Protein AF-A0A397SNW6-F1 (afdb_monomer)

pLDDT: mean 81.14, std 17.88, range [25.7, 97.25]

InterPro domains:
  IPR011043 Galactose oxidase/kelch, beta-propeller [SSF50965] (20-143)
  IPR015915 Kelch-type beta-propeller [G3DSA:2.120.10.80] (17-146)

Nearest PDB structures (foldseek):
  9bc9-assembly1_A  TM=6.934E-01  e=1.138E-04  Homo sapiens
  6do5-assembly1_A  TM=7.039E-01  e=2.508E-04  Homo sapiens
  6do3-assembly1_A  TM=6.958E-01  e=2.508E-04  Homo sapiens
  9bc9-assembly2_B  TM=6.698E-01  e=2.370E-04  Homo sapiens
  9d8p-assembly1_A  TM=6.079E-01  e=1.365E-03  Homo sapiens

Mean predicted aligned error: 8.36 Å

Solvent-accessible surface area (backbone atoms only — not comparable to full-atom values): 8973 Å² total; per-residue (Å²):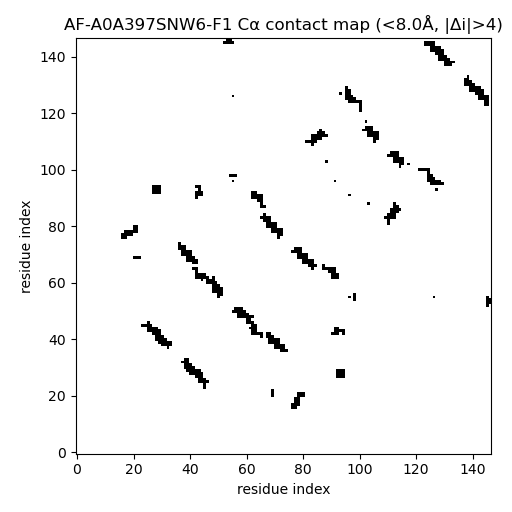 138,82,83,81,75,90,70,93,70,93,73,94,66,93,69,84,55,52,68,60,55,46,77,74,77,61,46,51,45,35,71,47,81,42,97,84,55,28,35,42,36,38,42,3,23,73,53,80,59,44,56,41,92,47,67,63,46,75,77,41,71,57,53,32,51,56,49,48,38,31,34,37,36,70,86,78,46,40,38,43,65,44,73,43,42,73,64,64,62,77,51,42,45,65,75,30,55,46,85,51,87,71,64,76,44,74,42,82,91,76,34,36,24,38,68,70,94,79,82,80,85,79,69,78,38,33,34,75,42,49,74,47,77,59,89,96,40,78,50,75,44,81,46,49,80,47,106

Radius of gyration: 16.58 Å; Cα contacts (8 Å, |Δi|>4): 278; chains: 1; bounding box: 43×31×42 Å

Sequence (147 aa):
MMEKCIYGGGSTFDGKGSLVNAPTPRSTYGATLLPNNNIIYIGGANVAFNYDSKTLNIIKGSTLTLVEVYLYDTINDNWNTKVTSGKTPSSRAYFSTILDTTLYVLDLTNYNWYVPKISGKIPSPRAFHKANVIGKYMVVSFGKYTI

Secondary structure (DSSP, 8-state):
--------SSS--------TTPPPS-BS-EEEE-TTSEEEEE--BSS--EE-TTT--EEES----SSEEEEEETTTTEEEEEE-EESPPPP-SSS---SSS---EEETTTTEEE-----S-PPPPEES-EEEEETTEEEEE--EE--

Organism: NCBI:txid658196

Foldseek 3Di:
DDPPPPDPDDDDDPPPQDCVQPDDDFPQWDWDQDPQRKIKTFKGFPDDWDADPQLRHTPGHDIDFRQKIWIQRPVVRYIDIDGAEEPGDGGDGNVQFPSDLFDWDQDPVRRYIDGDDDDDDRDATWHPWDWDDDPPDIDIDDGDHRD

Structure (mmCIF, N/CA/C/O backbone):
data_AF-A0A397SNW6-F1
#
_entry.id   AF-A0A397SNW6-F1
#
loop_
_atom_site.group_PDB
_atom_site.id
_atom_site.type_symbol
_atom_site.label_atom_id
_atom_site.label_alt_id
_atom_site.label_comp_id
_atom_site.label_asym_id
_atom_site.label_entity_id
_atom_site.label_seq_id
_atom_site.pdbx_PDB_ins_code
_atom_site.Cartn_x
_atom_site.Cartn_y
_atom_site.Cartn_z
_atom_site.occupancy
_atom_site.B_iso_or_equiv
_atom_site.auth_seq_id
_atom_site.auth_comp_id
_atom_site.auth_asym_id
_atom_site.auth_atom_id
_atom_site.pdbx_PDB_model_num
ATOM 1 N N . MET A 1 1 ? -23.558 -13.096 -2.348 1.00 33.88 1 MET A N 1
ATOM 2 C CA . MET A 1 1 ? -22.568 -12.006 -2.242 1.00 33.88 1 MET A CA 1
ATOM 3 C C . MET A 1 1 ? -21.708 -12.100 -3.496 1.00 33.88 1 MET A C 1
ATOM 5 O O . MET A 1 1 ? -20.933 -13.036 -3.595 1.00 33.88 1 MET A O 1
ATOM 9 N N . MET A 1 2 ? -21.986 -11.290 -4.523 1.00 25.70 2 MET A N 1
ATOM 10 C CA . MET A 1 2 ? -21.238 -11.333 -5.789 1.00 25.70 2 MET A CA 1
ATOM 11 C C . MET A 1 2 ? -20.051 -10.382 -5.697 1.00 25.70 2 MET A C 1
ATOM 13 O O . MET A 1 2 ? -20.237 -9.188 -5.468 1.00 25.70 2 MET A O 1
ATOM 17 N N . GLU A 1 3 ? -18.850 -10.912 -5.895 1.00 31.08 3 GLU A N 1
ATOM 18 C CA . GLU A 1 3 ? -17.671 -10.119 -6.220 1.00 31.08 3 GLU A CA 1
ATOM 19 C C . GLU A 1 3 ? -17.897 -9.481 -7.597 1.00 31.08 3 GLU A C 1
ATOM 21 O O . GLU A 1 3 ? -17.902 -10.162 -8.621 1.00 31.08 3 GLU A O 1
ATOM 26 N N . LYS A 1 4 ? -18.107 -8.163 -7.647 1.00 34.44 4 LYS A N 1
ATOM 27 C CA . LYS A 1 4 ? -17.911 -7.410 -8.888 1.00 34.44 4 LYS A CA 1
ATOM 28 C C . LYS A 1 4 ? -16.410 -7.180 -9.032 1.00 34.44 4 LYS A C 1
ATOM 30 O O . LYS A 1 4 ? -15.872 -6.197 -8.532 1.00 34.44 4 LYS A O 1
ATOM 35 N N . CYS A 1 5 ? -15.715 -8.123 -9.662 1.00 31.61 5 CYS A N 1
ATOM 36 C CA . CYS A 1 5 ? -14.338 -7.901 -10.075 1.00 31.61 5 CYS A CA 1
ATOM 37 C C . CYS A 1 5 ? -14.324 -6.781 -11.124 1.00 31.61 5 CYS A C 1
ATOM 39 O O . CYS A 1 5 ? -14.872 -6.939 -12.213 1.00 31.61 5 CYS A O 1
ATOM 41 N N . ILE A 1 6 ? -13.686 -5.654 -10.811 1.00 40.88 6 ILE A N 1
ATOM 42 C CA . ILE A 1 6 ? -13.379 -4.607 -11.788 1.00 40.88 6 ILE A CA 1
ATOM 43 C C . ILE A 1 6 ? -12.217 -5.130 -12.647 1.00 40.88 6 ILE A C 1
ATOM 45 O O . ILE A 1 6 ? -11.054 -4.828 -12.391 1.00 40.88 6 ILE A O 1
ATOM 49 N N . TYR A 1 7 ? -12.513 -5.978 -13.635 1.00 35.53 7 TYR A N 1
ATOM 50 C CA . TYR A 1 7 ? -11.582 -6.275 -14.723 1.00 35.53 7 TYR A CA 1
ATOM 51 C C . TYR A 1 7 ? -11.929 -5.378 -15.909 1.00 35.53 7 TYR A C 1
ATOM 53 O O . TYR A 1 7 ? -12.949 -5.551 -16.570 1.00 35.53 7 TYR A O 1
ATOM 61 N N . GLY A 1 8 ? -11.060 -4.404 -16.177 1.00 46.25 8 GLY A N 1
ATOM 62 C CA . GLY A 1 8 ? -11.059 -3.682 -17.442 1.00 46.25 8 GLY A CA 1
ATOM 63 C C . GLY A 1 8 ? -10.634 -4.630 -18.560 1.00 46.25 8 GLY A C 1
ATOM 64 O O . GLY A 1 8 ? -9.465 -4.995 -18.652 1.00 46.25 8 GLY A O 1
ATOM 65 N N . GLY A 1 9 ? -11.593 -5.038 -19.386 1.00 30.50 9 GLY A N 1
ATOM 66 C CA . GLY A 1 9 ? -11.362 -5.891 -20.546 1.00 30.50 9 GLY A CA 1
ATOM 67 C C . GLY A 1 9 ? -12.672 -6.347 -21.175 1.00 30.50 9 GLY A C 1
ATOM 68 O O . GLY A 1 9 ? -13.174 -7.409 -20.837 1.00 30.50 9 GLY A O 1
ATOM 69 N N . GLY A 1 10 ? -13.216 -5.523 -22.076 1.00 39.44 10 GLY A N 1
ATOM 70 C CA . GLY A 1 10 ? -14.157 -5.926 -23.127 1.00 39.44 10 GLY A CA 1
ATOM 71 C C . GLY A 1 10 ? -15.304 -6.858 -22.728 1.00 39.44 10 GLY A C 1
ATOM 72 O O . GLY A 1 10 ? -15.318 -8.017 -23.116 1.00 39.44 10 GLY A O 1
ATOM 73 N N . SER A 1 11 ? -16.302 -6.344 -22.019 1.00 33.72 11 SER A N 1
ATOM 74 C CA . SER A 1 11 ? -17.715 -6.710 -22.200 1.00 33.72 11 SER A CA 1
ATOM 75 C C . SER A 1 11 ? -18.564 -5.737 -21.383 1.00 33.72 11 SER A C 1
ATOM 77 O O . SER A 1 11 ? -18.142 -5.243 -20.340 1.00 33.72 11 SER A O 1
ATOM 79 N N . THR A 1 12 ? -19.706 -5.361 -21.941 1.00 39.31 12 THR A N 1
ATOM 80 C CA . THR A 1 12 ? -20.606 -4.302 -21.477 1.00 39.31 12 THR A CA 1
ATOM 81 C C . THR A 1 12 ? -21.057 -4.523 -20.034 1.00 39.31 12 THR A C 1
ATOM 83 O O . THR A 1 12 ? -21.906 -5.369 -19.761 1.00 39.31 12 THR A O 1
ATOM 86 N N . PHE A 1 13 ? -20.502 -3.731 -19.119 1.00 41.75 13 PHE A N 1
ATOM 87 C CA . PHE A 1 13 ? -21.110 -3.448 -17.827 1.00 41.75 13 PHE A CA 1
ATOM 88 C C . PHE A 1 13 ? -21.691 -2.040 -17.909 1.00 41.75 13 PHE A C 1
ATOM 90 O O . PHE A 1 13 ? -20.946 -1.069 -18.020 1.00 41.75 13 PHE A O 1
ATOM 97 N N . ASP A 1 14 ? -23.013 -1.931 -17.831 1.00 43.41 14 ASP A N 1
ATOM 98 C CA . ASP A 1 14 ? -23.769 -0.671 -17.888 1.00 43.41 14 ASP A CA 1
ATOM 99 C C . ASP A 1 14 ? -23.626 0.173 -16.601 1.00 43.41 14 ASP A C 1
ATOM 101 O O . ASP A 1 14 ? -24.538 0.890 -16.187 1.00 43.41 14 ASP A O 1
ATOM 105 N N . GLY A 1 15 ? -22.476 0.082 -15.929 1.00 46.75 15 GLY A N 1
ATOM 106 C CA . GLY A 1 15 ? -22.116 0.968 -14.833 1.00 46.75 15 GLY A CA 1
ATOM 107 C C . GLY A 1 15 ? -21.663 2.301 -15.409 1.00 46.75 15 GLY A C 1
ATOM 108 O O . GLY A 1 15 ? -20.564 2.405 -15.947 1.00 46.75 15 GLY A O 1
ATOM 109 N N . LYS A 1 16 ? -22.491 3.340 -15.281 1.00 49.81 16 LYS A N 1
ATOM 110 C CA . LYS A 1 16 ? -22.127 4.741 -15.566 1.00 49.81 16 LYS A CA 1
ATOM 111 C C . LYS A 1 16 ? -21.173 5.315 -14.500 1.00 49.81 16 LYS A C 1
ATOM 113 O O . LYS A 1 16 ? -21.307 6.480 -14.128 1.00 49.81 16 LYS A O 1
ATOM 118 N N . GLY A 1 17 ? -20.253 4.506 -13.979 1.00 55.97 17 GLY A N 1
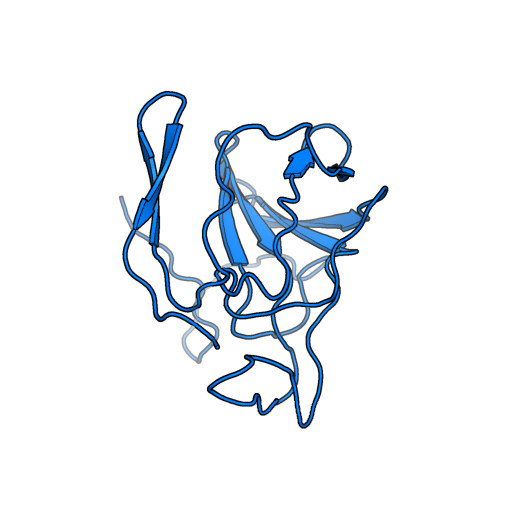ATOM 119 C CA . GLY A 1 17 ? -19.306 4.922 -12.954 1.00 55.97 17 GLY A CA 1
ATOM 120 C C . GLY A 1 17 ? -18.472 6.088 -13.472 1.00 55.97 17 GLY A C 1
ATOM 121 O O . GLY A 1 17 ? -17.878 6.025 -14.551 1.00 55.97 17 GLY A O 1
ATOM 122 N N . SER A 1 18 ? -18.469 7.189 -12.728 1.00 67.12 18 SER A N 1
ATOM 123 C CA . SER A 1 18 ? -17.716 8.382 -13.102 1.00 67.12 18 SER A CA 1
ATOM 124 C C . SER A 1 18 ? -16.218 8.090 -13.014 1.00 67.12 18 SER A C 1
ATOM 126 O O . SER A 1 18 ? -15.719 7.746 -11.948 1.00 67.12 18 SER A O 1
ATOM 128 N N . LEU A 1 19 ? -15.482 8.269 -14.115 1.00 80.56 19 LEU A N 1
ATOM 129 C CA . LEU A 1 19 ? -14.012 8.181 -14.124 1.00 80.56 19 LEU A CA 1
ATOM 130 C C . LEU A 1 19 ? -13.336 9.434 -13.544 1.00 80.56 19 LEU A C 1
ATOM 132 O O . LEU A 1 19 ? -12.108 9.516 -13.490 1.00 80.56 19 LEU A O 1
ATOM 136 N N . VAL A 1 20 ? -14.116 10.430 -13.118 1.00 87.31 20 VAL A N 1
ATOM 137 C CA . VAL A 1 20 ? -13.587 11.630 -12.469 1.00 87.31 20 VAL A CA 1
ATOM 138 C C . VAL A 1 20 ? -12.894 11.216 -11.170 1.00 87.31 20 VAL A C 1
ATOM 140 O O . VAL A 1 20 ? -13.504 10.570 -10.325 1.00 87.31 20 VAL A O 1
ATOM 143 N N . ASN A 1 21 ? -11.623 11.598 -11.008 1.00 91.75 21 ASN A N 1
ATOM 144 C CA . ASN A 1 21 ? -10.745 11.209 -9.892 1.00 91.75 21 ASN A CA 1
ATOM 145 C C . ASN A 1 21 ? -10.402 9.710 -9.809 1.00 91.75 21 ASN A C 1
ATOM 147 O O . ASN A 1 21 ? -9.897 9.261 -8.777 1.00 91.75 21 ASN A O 1
ATOM 151 N N . ALA A 1 22 ? -10.660 8.932 -10.862 1.00 91.88 22 ALA A N 1
ATOM 152 C CA . ALA A 1 22 ? -10.195 7.554 -10.934 1.00 91.88 22 ALA A CA 1
ATOM 153 C C . ALA A 1 22 ? -8.666 7.505 -11.137 1.00 91.88 22 ALA A C 1
ATOM 155 O O . ALA A 1 22 ? -8.095 8.389 -11.788 1.00 91.88 22 ALA A O 1
ATOM 156 N N . PRO A 1 23 ? -7.976 6.470 -10.626 1.00 93.75 23 PRO A N 1
ATOM 157 C CA . PRO A 1 23 ? -6.565 6.274 -10.919 1.00 93.75 23 PRO A CA 1
ATOM 158 C C . PRO A 1 23 ? -6.342 6.057 -12.417 1.00 93.75 23 PRO A C 1
ATOM 160 O O . PRO A 1 23 ? -7.120 5.384 -13.092 1.00 93.75 23 PRO A O 1
ATOM 163 N N . THR A 1 24 ? -5.211 6.545 -12.927 1.00 92.06 24 THR A N 1
ATOM 164 C CA . THR A 1 24 ? -4.716 6.134 -14.250 1.00 92.06 24 THR A CA 1
ATOM 165 C C . THR A 1 24 ? -4.608 4.605 -14.347 1.00 92.06 24 THR A C 1
ATOM 167 O O . THR A 1 24 ? -4.286 3.968 -13.332 1.00 92.06 24 THR A O 1
ATOM 170 N N . PRO A 1 25 ? -4.816 4.007 -15.543 1.00 90.31 25 PRO A N 1
ATOM 171 C CA . PRO A 1 25 ? -4.629 2.575 -15.751 1.00 90.31 25 PRO A CA 1
ATOM 172 C C . PRO A 1 25 ? -3.272 2.117 -15.217 1.00 90.31 25 PRO A C 1
ATOM 174 O O . PRO A 1 25 ? -2.228 2.665 -15.575 1.00 90.31 25 PRO A O 1
ATOM 177 N N . ARG A 1 26 ? -3.298 1.141 -14.312 1.00 91.00 26 ARG A N 1
ATOM 178 C CA . ARG A 1 26 ? -2.115 0.664 -13.597 1.00 91.00 26 ARG A CA 1
ATOM 179 C C . ARG A 1 26 ? -2.268 -0.797 -13.218 1.00 91.00 26 ARG A C 1
ATOM 181 O O . ARG A 1 26 ? -3.370 -1.270 -12.954 1.00 91.00 26 ARG A O 1
ATOM 188 N N . SER A 1 27 ? -1.152 -1.503 -13.151 1.00 89.88 27 SER A N 1
ATOM 189 C CA . SER A 1 27 ? -1.064 -2.875 -12.664 1.00 89.88 27 SER A CA 1
ATOM 190 C C . SER A 1 27 ? -0.333 -2.908 -11.330 1.00 89.88 27 SER A C 1
ATOM 192 O O . SER A 1 27 ? 0.355 -1.955 -10.954 1.00 89.88 27 SER A O 1
ATOM 194 N N . THR A 1 28 ? -0.410 -4.041 -10.627 1.00 88.81 28 THR A N 1
ATOM 195 C CA . THR A 1 28 ? 0.447 -4.334 -9.458 1.00 88.81 28 THR A CA 1
ATOM 196 C C . THR A 1 28 ? 0.298 -3.331 -8.302 1.00 88.81 28 THR A C 1
ATOM 198 O O . THR A 1 28 ? 1.185 -3.206 -7.459 1.00 88.81 28 THR A O 1
ATOM 201 N N . TYR A 1 29 ? -0.819 -2.606 -8.273 1.00 91.31 29 TYR A N 1
ATOM 202 C CA . TYR A 1 29 ? -1.210 -1.704 -7.196 1.00 91.31 29 TYR A CA 1
ATOM 203 C C . TYR A 1 29 ? -1.704 -2.499 -5.984 1.00 91.31 29 TYR A C 1
ATOM 205 O O . TYR A 1 29 ? -2.135 -3.643 -6.120 1.00 91.31 29 TYR A O 1
ATOM 213 N N . GLY A 1 30 ? -1.642 -1.892 -4.801 1.00 88.88 30 GLY A N 1
ATOM 214 C CA . GLY A 1 30 ? -2.311 -2.404 -3.609 1.00 88.88 30 GLY A CA 1
ATOM 215 C C . GLY A 1 30 ? -3.772 -1.993 -3.596 1.00 88.88 30 GLY A C 1
ATOM 216 O O . GLY A 1 30 ? -4.075 -0.847 -3.922 1.00 88.88 30 GLY A O 1
ATOM 217 N N . ALA A 1 31 ? -4.658 -2.914 -3.218 1.00 92.12 31 ALA A N 1
ATOM 218 C CA . ALA A 1 31 ? -6.063 -2.617 -2.988 1.00 92.12 31 ALA A CA 1
ATOM 219 C C . ALA A 1 31 ? -6.594 -3.349 -1.753 1.00 92.12 31 ALA A C 1
ATOM 221 O O . ALA A 1 31 ? -6.309 -4.533 -1.571 1.00 92.12 31 ALA A O 1
ATOM 222 N N . THR A 1 32 ? -7.373 -2.645 -0.932 1.00 90.88 32 THR A N 1
ATOM 223 C CA . THR A 1 32 ? -7.979 -3.184 0.295 1.00 9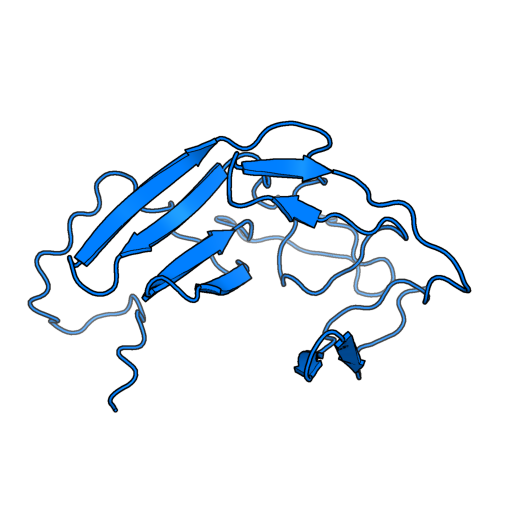0.88 32 THR A CA 1
ATOM 224 C C . THR A 1 32 ? -9.379 -2.611 0.488 1.00 90.88 32 THR A C 1
ATOM 226 O O . THR A 1 32 ? -9.575 -1.405 0.355 1.00 90.88 32 THR A O 1
ATOM 229 N N . LEU A 1 33 ? -10.345 -3.463 0.843 1.00 93.06 33 LEU A N 1
ATOM 230 C CA . LEU A 1 33 ? -11.666 -3.027 1.297 1.00 93.06 33 LEU A CA 1
ATOM 231 C C . LEU A 1 33 ? -11.564 -2.473 2.724 1.00 93.06 33 LEU A C 1
ATOM 233 O O . LEU A 1 33 ? -11.064 -3.144 3.628 1.00 93.06 33 LEU A O 1
ATOM 237 N N . LEU A 1 34 ? -12.037 -1.250 2.918 1.00 92.38 34 LEU A N 1
ATOM 238 C CA . LEU A 1 34 ? -12.081 -0.575 4.207 1.00 92.38 34 LEU A CA 1
ATOM 239 C C . LEU A 1 34 ? -13.414 -0.851 4.928 1.00 92.38 34 LEU A C 1
ATOM 241 O O . LEU A 1 34 ? -14.425 -1.112 4.273 1.00 92.38 34 LEU A O 1
ATOM 245 N N . PRO A 1 35 ? -13.466 -0.722 6.270 1.00 90.56 35 PRO A N 1
ATOM 246 C CA . PRO A 1 35 ? -14.698 -0.927 7.040 1.00 90.56 35 PRO A CA 1
ATOM 247 C C . PRO A 1 35 ? -15.864 -0.001 6.660 1.00 90.56 35 PRO A C 1
ATOM 249 O O . PRO A 1 35 ? -17.008 -0.296 6.984 1.00 90.56 35 PRO A O 1
ATOM 252 N N . ASN A 1 36 ? -15.588 1.120 5.989 1.00 91.12 36 ASN A N 1
ATOM 253 C CA . ASN A 1 36 ? -16.596 2.062 5.498 1.00 91.12 36 ASN A CA 1
ATOM 254 C C . ASN A 1 36 ? -17.100 1.735 4.078 1.00 91.12 36 ASN A C 1
ATOM 256 O O . ASN A 1 36 ? -17.679 2.604 3.438 1.00 91.12 36 ASN A O 1
ATOM 260 N N . ASN A 1 37 ? -16.866 0.514 3.584 1.00 91.69 37 ASN A N 1
ATOM 261 C CA . ASN A 1 37 ? -17.230 0.032 2.245 1.00 91.69 37 ASN A CA 1
ATOM 262 C C . ASN A 1 37 ? -16.510 0.713 1.071 1.00 91.69 37 ASN A C 1
ATOM 264 O O . ASN A 1 37 ? -16.813 0.412 -0.084 1.00 91.69 37 ASN A O 1
ATOM 268 N N . ASN A 1 38 ? -15.513 1.559 1.330 1.00 95.44 38 ASN A N 1
ATOM 269 C CA . ASN A 1 38 ? -14.642 2.050 0.269 1.00 95.44 38 ASN A CA 1
ATOM 270 C C . ASN A 1 38 ? -13.516 1.052 0.003 1.00 95.44 38 ASN A C 1
ATOM 272 O O . ASN A 1 38 ? -12.957 0.475 0.934 1.00 95.44 38 ASN A O 1
ATOM 276 N N . ILE A 1 39 ? -13.116 0.888 -1.254 1.00 96.06 39 ILE A N 1
ATOM 277 C CA . ILE A 1 39 ? -11.862 0.210 -1.593 1.00 96.06 39 ILE A CA 1
ATOM 278 C C . ILE A 1 39 ? -10.785 1.281 -1.742 1.00 96.06 39 ILE A C 1
ATOM 280 O O . ILE A 1 39 ? -10.943 2.208 -2.534 1.00 96.06 39 ILE A O 1
ATOM 284 N N . ILE A 1 40 ? -9.691 1.166 -0.991 1.00 95.44 40 ILE A N 1
ATOM 285 C CA . ILE A 1 40 ? -8.511 2.013 -1.181 1.00 95.44 40 ILE A CA 1
ATOM 286 C C . ILE A 1 40 ? -7.558 1.358 -2.174 1.00 95.44 40 ILE A C 1
ATOM 288 O O . ILE A 1 40 ? -7.253 0.179 -2.034 1.00 95.44 40 ILE A O 1
ATOM 292 N N . TYR A 1 41 ? -7.071 2.131 -3.140 1.00 94.81 41 TYR A N 1
ATOM 293 C CA . TYR A 1 41 ? -6.092 1.752 -4.153 1.00 94.81 41 TYR A CA 1
ATOM 294 C C . TYR A 1 41 ? -4.839 2.610 -4.005 1.00 94.81 41 TYR A C 1
ATOM 296 O O . TYR A 1 41 ? -4.929 3.829 -3.828 1.00 94.81 41 TYR A O 1
ATOM 304 N N . ILE A 1 42 ? -3.662 1.993 -4.114 1.00 92.62 42 ILE A N 1
ATOM 305 C CA . ILE A 1 42 ? -2.396 2.701 -3.933 1.00 92.62 42 ILE A CA 1
ATOM 306 C C . ILE A 1 42 ? -1.232 2.110 -4.738 1.00 92.62 42 ILE A C 1
ATOM 308 O O . ILE A 1 42 ? -1.097 0.894 -4.882 1.00 92.62 42 ILE A O 1
ATOM 312 N N . GLY A 1 43 ? -0.348 2.989 -5.218 1.00 91.62 43 GLY A N 1
ATOM 313 C CA . GLY A 1 43 ? 0.910 2.614 -5.862 1.00 91.62 43 GLY A CA 1
ATOM 314 C C . GLY A 1 43 ? 0.707 1.844 -7.166 1.00 91.62 43 GLY A C 1
ATOM 315 O O . GLY A 1 43 ? -0.238 2.105 -7.915 1.00 91.62 43 GLY A O 1
ATOM 316 N N . GLY A 1 44 ? 1.609 0.899 -7.436 1.00 91.12 44 GLY A N 1
ATOM 317 C CA . GLY A 1 44 ? 1.623 0.100 -8.662 1.00 91.12 44 GLY A CA 1
ATOM 318 C C . GLY A 1 44 ? 2.487 0.722 -9.755 1.00 91.12 44 GLY A C 1
ATOM 319 O O . GLY A 1 44 ? 3.399 1.496 -9.475 1.00 91.12 44 GLY A O 1
ATOM 320 N N . ALA A 1 45 ? 2.219 0.370 -11.007 1.00 91.12 45 ALA A N 1
ATOM 321 C CA . ALA A 1 45 ? 2.905 0.928 -12.167 1.00 91.12 45 ALA A CA 1
ATOM 322 C C . ALA A 1 45 ? 1.929 1.090 -13.332 1.00 91.12 45 ALA A C 1
ATOM 324 O O . ALA A 1 45 ? 1.053 0.250 -13.531 1.00 91.12 45 ALA A O 1
ATOM 325 N N . ASN A 1 46 ? 2.092 2.161 -14.102 1.00 91.62 46 ASN A N 1
ATOM 326 C CA . ASN A 1 46 ? 1.351 2.426 -15.340 1.00 91.62 46 ASN A CA 1
ATOM 327 C C . ASN A 1 46 ? 2.191 2.168 -16.604 1.00 91.62 46 ASN A C 1
ATOM 329 O O . ASN A 1 46 ? 1.703 2.336 -17.717 1.00 91.62 46 ASN A O 1
ATOM 333 N N . VAL A 1 47 ? 3.450 1.764 -16.434 1.00 90.50 47 VAL A N 1
ATOM 334 C CA . VAL A 1 47 ? 4.377 1.394 -17.506 1.00 90.50 47 VAL A CA 1
ATOM 335 C C . VAL A 1 47 ? 5.066 0.083 -17.150 1.00 90.50 47 VAL A C 1
ATOM 337 O O . VAL A 1 47 ? 5.181 -0.275 -15.977 1.00 90.50 47 VAL A O 1
ATOM 340 N N . ALA A 1 48 ? 5.540 -0.641 -18.163 1.00 89.50 48 ALA A N 1
ATOM 341 C CA . ALA A 1 48 ? 6.327 -1.845 -17.938 1.00 89.50 48 ALA A CA 1
ATOM 342 C C . ALA A 1 48 ? 7.632 -1.502 -17.202 1.00 89.50 48 ALA A C 1
ATOM 344 O O . ALA A 1 48 ? 8.350 -0.571 -17.578 1.00 89.50 48 ALA A O 1
ATOM 345 N N . PHE A 1 49 ? 7.955 -2.285 -16.177 1.00 86.75 49 PHE A N 1
ATOM 346 C CA . PHE A 1 49 ? 9.188 -2.151 -15.415 1.00 86.75 49 PHE A CA 1
ATOM 347 C C . PHE A 1 49 ? 9.836 -3.518 -15.201 1.00 86.75 49 PHE A C 1
ATOM 349 O O . PHE A 1 49 ? 9.161 -4.545 -15.171 1.00 86.75 49 PHE A O 1
ATOM 356 N N . ASN A 1 50 ? 11.158 -3.518 -15.060 1.00 88.19 50 ASN A N 1
ATOM 357 C CA . ASN A 1 50 ? 11.942 -4.691 -14.698 1.00 88.19 50 ASN A CA 1
ATOM 358 C C . ASN A 1 50 ? 12.574 -4.454 -13.332 1.00 88.19 50 ASN A C 1
ATOM 360 O O . ASN A 1 50 ? 12.991 -3.334 -13.025 1.00 88.19 50 ASN A O 1
ATOM 364 N N . TYR A 1 51 ? 12.681 -5.513 -12.539 1.00 84.25 51 TYR A N 1
ATOM 365 C CA . TYR A 1 51 ? 13.330 -5.477 -11.238 1.00 84.25 51 TYR A CA 1
ATOM 366 C C . TYR A 1 51 ? 14.337 -6.617 -11.111 1.00 84.25 51 TYR A C 1
ATOM 368 O O . TYR A 1 51 ? 14.191 -7.675 -11.727 1.00 84.25 51 TYR A O 1
ATOM 376 N N . ASP A 1 52 ? 15.366 -6.398 -10.305 1.00 84.81 52 ASP A N 1
ATOM 377 C CA . ASP A 1 52 ? 16.313 -7.439 -9.944 1.00 84.81 52 ASP A CA 1
ATOM 378 C C . ASP A 1 52 ? 15.648 -8.422 -8.968 1.00 84.81 52 ASP A C 1
ATOM 380 O O . ASP A 1 52 ? 15.177 -8.049 -7.898 1.00 84.81 52 ASP A O 1
ATOM 384 N N . SER A 1 53 ? 15.584 -9.703 -9.327 1.00 79.25 53 SER A N 1
ATOM 385 C CA . SER A 1 53 ? 14.849 -10.702 -8.535 1.00 79.25 53 SER A CA 1
ATOM 386 C C . SER A 1 53 ? 15.470 -11.043 -7.169 1.00 79.25 53 SER A C 1
ATOM 388 O O . SER A 1 53 ? 14.827 -11.744 -6.380 1.00 79.25 53 SER A O 1
ATOM 390 N N . LYS A 1 54 ? 16.702 -10.591 -6.890 1.00 78.19 54 LYS A N 1
ATOM 391 C CA . LYS A 1 54 ? 17.400 -10.804 -5.613 1.00 78.19 54 LYS A CA 1
ATOM 392 C C . LYS A 1 54 ? 17.232 -9.611 -4.680 1.00 78.19 54 LYS A C 1
ATOM 394 O O . LYS A 1 54 ? 16.849 -9.814 -3.536 1.00 78.19 54 LYS A O 1
ATOM 399 N N . THR A 1 55 ? 17.459 -8.405 -5.191 1.00 77.94 55 THR A N 1
ATOM 400 C CA . THR A 1 55 ? 17.427 -7.145 -4.430 1.00 77.94 55 THR A CA 1
ATOM 401 C C . THR A 1 55 ? 16.070 -6.443 -4.480 1.00 77.94 55 THR A C 1
ATOM 403 O O . THR A 1 55 ? 15.817 -5.540 -3.693 1.00 77.94 55 THR A O 1
ATOM 406 N N . LEU A 1 56 ? 15.192 -6.846 -5.407 1.00 77.56 56 LEU A N 1
ATOM 407 C CA . LEU A 1 56 ? 13.901 -6.221 -5.739 1.00 77.56 56 LEU A CA 1
ATOM 408 C C . LEU A 1 56 ? 13.984 -4.791 -6.276 1.00 77.56 56 LEU A C 1
ATOM 410 O O . LEU A 1 56 ? 12.950 -4.169 -6.525 1.00 77.56 56 LEU A O 1
ATOM 414 N N . ASN A 1 57 ? 15.189 -4.270 -6.489 1.00 80.12 57 ASN A N 1
ATOM 415 C CA . ASN A 1 57 ? 15.372 -2.928 -7.013 1.00 80.12 57 ASN A CA 1
ATOM 416 C C . ASN A 1 57 ? 14.897 -2.845 -8.463 1.00 80.12 57 ASN A C 1
ATOM 418 O O . ASN A 1 57 ? 15.134 -3.748 -9.267 1.00 80.12 57 ASN A O 1
ATOM 422 N N . ILE A 1 58 ? 14.246 -1.737 -8.809 1.00 82.19 58 ILE A N 1
ATOM 423 C CA . ILE A 1 58 ? 13.829 -1.455 -10.182 1.00 82.19 58 ILE A CA 1
ATOM 424 C C . ILE A 1 58 ? 15.083 -1.148 -11.005 1.00 82.19 58 ILE A C 1
ATOM 426 O O . ILE A 1 58 ? 15.832 -0.232 -10.678 1.00 82.19 58 ILE A O 1
ATOM 430 N N . ILE A 1 59 ? 15.296 -1.907 -12.078 1.00 88.19 59 ILE A N 1
ATOM 431 C CA . ILE A 1 59 ? 16.444 -1.749 -12.988 1.00 88.19 59 ILE A CA 1
ATOM 432 C C . ILE A 1 59 ? 16.068 -1.012 -14.279 1.00 88.19 59 ILE A C 1
ATOM 434 O O . ILE A 1 59 ? 16.931 -0.459 -14.955 1.00 88.19 59 ILE A O 1
ATOM 438 N N . LYS A 1 60 ? 14.780 -1.009 -14.647 1.00 90.88 60 LYS A N 1
ATOM 439 C CA . LYS A 1 60 ? 14.254 -0.310 -15.828 1.00 90.88 60 LYS A CA 1
ATOM 440 C C . LYS A 1 60 ? 12.779 0.019 -15.629 1.00 90.88 60 LYS A C 1
ATOM 442 O O . LYS A 1 60 ? 12.042 -0.820 -15.120 1.00 90.88 60 LYS A O 1
ATOM 447 N N . GLY A 1 61 ? 12.340 1.175 -16.119 1.00 88.44 61 GLY A N 1
ATOM 448 C CA . GLY A 1 61 ? 10.969 1.657 -15.931 1.00 88.44 61 GLY A CA 1
ATOM 449 C C . GLY A 1 61 ? 10.781 2.303 -14.559 1.00 88.44 61 GLY A C 1
ATOM 450 O O . GLY A 1 61 ? 11.756 2.620 -13.880 1.00 88.44 61 GLY A O 1
ATOM 451 N N . SER A 1 62 ? 9.530 2.522 -14.161 1.00 88.81 62 SER A N 1
ATOM 452 C CA . SER A 1 62 ? 9.201 3.208 -12.912 1.00 88.81 62 SER A CA 1
ATOM 453 C C . SER A 1 62 ? 7.914 2.682 -12.284 1.00 88.81 62 SER A C 1
ATOM 455 O O . SER A 1 62 ? 7.049 2.109 -12.948 1.00 88.81 62 SER A O 1
ATOM 457 N N . THR A 1 63 ? 7.805 2.890 -10.975 1.00 90.44 63 THR A N 1
ATOM 458 C CA . THR A 1 63 ? 6.591 2.669 -10.188 1.00 90.44 63 THR A CA 1
ATOM 459 C C . THR A 1 63 ? 5.974 4.003 -9.792 1.00 90.44 63 THR A C 1
ATOM 461 O O . THR A 1 63 ? 6.624 5.048 -9.805 1.00 90.44 63 THR A O 1
ATOM 464 N N . LEU A 1 64 ? 4.698 3.964 -9.430 1.00 92.19 64 LEU A N 1
ATOM 465 C CA . LEU A 1 64 ? 3.938 5.124 -8.993 1.00 92.19 64 LEU A CA 1
ATOM 466 C C . LEU A 1 64 ? 4.231 5.438 -7.525 1.00 92.19 64 LEU A C 1
ATOM 468 O O . LEU A 1 64 ? 4.425 4.541 -6.694 1.00 92.19 64 LEU A O 1
ATOM 472 N N . THR A 1 65 ? 4.277 6.731 -7.214 1.00 92.19 65 THR A N 1
ATOM 473 C CA . THR A 1 65 ? 4.484 7.226 -5.851 1.00 92.19 65 THR A CA 1
ATOM 474 C C . THR A 1 65 ? 3.282 6.890 -4.967 1.00 92.19 65 THR A C 1
ATOM 476 O O . THR A 1 65 ? 2.195 6.572 -5.451 1.00 92.19 65 THR A O 1
ATOM 479 N N . LEU A 1 66 ? 3.479 6.959 -3.651 1.00 92.44 66 LEU A N 1
ATOM 480 C CA . LEU A 1 66 ? 2.407 6.784 -2.666 1.00 92.44 66 LEU A CA 1
ATOM 481 C C . LEU A 1 66 ? 1.842 8.126 -2.182 1.00 92.44 66 LEU A C 1
ATOM 483 O O . LEU A 1 66 ? 1.218 8.174 -1.126 1.00 92.44 66 LEU A O 1
ATOM 487 N N . VAL A 1 67 ? 2.092 9.202 -2.943 1.00 95.38 67 VAL A N 1
ATOM 488 C CA . VAL A 1 67 ? 1.623 10.562 -2.641 1.00 95.38 67 VAL A CA 1
ATOM 489 C C . VAL A 1 67 ? 0.116 10.668 -2.833 1.00 95.38 67 VAL A C 1
ATOM 491 O O . VAL A 1 67 ? -0.520 11.431 -2.123 1.00 95.38 67 VAL A O 1
ATOM 494 N N . GLU A 1 68 ? -0.473 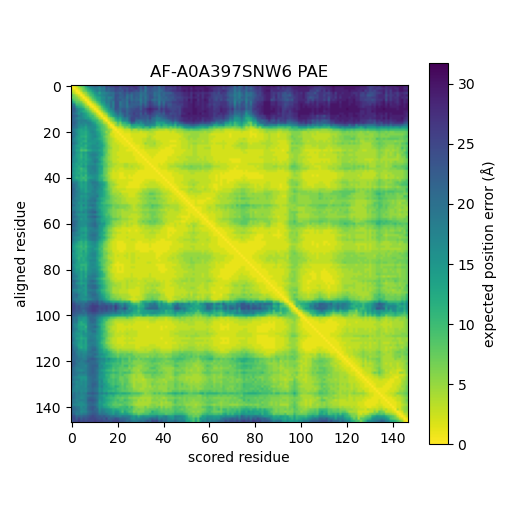9.870 -3.718 1.00 94.88 68 GLU A N 1
ATOM 495 C CA . GLU A 1 68 ? -1.918 9.816 -3.920 1.00 94.88 68 GLU A CA 1
ATOM 496 C C . GLU A 1 68 ? -2.468 8.442 -3.544 1.00 94.88 68 GLU A C 1
ATOM 498 O O . GLU A 1 68 ? -1.878 7.404 -3.864 1.00 94.88 68 GLU A O 1
ATOM 503 N N . VAL A 1 69 ? -3.638 8.446 -2.909 1.00 95.81 69 VAL A N 1
ATOM 504 C CA . VAL A 1 69 ? -4.477 7.259 -2.742 1.00 95.81 69 VAL A CA 1
ATOM 505 C C . VAL A 1 69 ? -5.833 7.499 -3.378 1.00 95.81 69 VAL A C 1
ATOM 507 O O . VAL A 1 69 ? -6.363 8.611 -3.344 1.00 95.81 69 VAL A O 1
ATOM 510 N N . TYR A 1 70 ? -6.404 6.440 -3.937 1.00 96.50 70 TYR A N 1
ATOM 511 C CA . TYR A 1 70 ? -7.690 6.499 -4.617 1.00 96.50 70 TYR A CA 1
ATOM 512 C C . TYR A 1 70 ? -8.684 5.661 -3.834 1.00 96.50 70 TYR A C 1
ATOM 514 O O . TYR A 1 70 ? -8.395 4.527 -3.464 1.00 96.50 70 TYR A O 1
ATOM 522 N N . LEU A 1 71 ? -9.846 6.226 -3.559 1.00 96.69 71 LEU A N 1
ATOM 523 C CA . LEU A 1 71 ? -10.935 5.579 -2.851 1.00 96.69 71 LEU A CA 1
ATOM 524 C C . LEU A 1 71 ? -12.060 5.367 -3.846 1.00 96.69 71 LEU A C 1
ATOM 526 O O . LEU A 1 71 ? -12.508 6.323 -4.476 1.00 96.69 71 LEU A O 1
ATOM 530 N N . TYR A 1 72 ? -12.505 4.128 -3.966 1.00 96.00 72 TYR A N 1
ATOM 531 C CA . TYR A 1 72 ? -13.702 3.784 -4.709 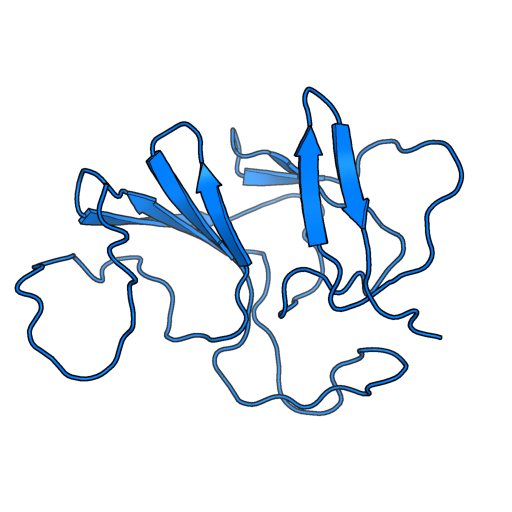1.00 96.00 72 TYR A CA 1
ATOM 532 C C . TYR A 1 72 ? -14.835 3.516 -3.728 1.00 96.00 72 TYR A C 1
ATOM 534 O O . TYR A 1 72 ? -14.735 2.597 -2.910 1.00 96.00 72 TYR A O 1
ATOM 542 N N . ASP A 1 73 ? -15.885 4.325 -3.796 1.00 94.38 73 ASP A N 1
ATOM 543 C CA . ASP A 1 73 ? -17.117 4.118 -3.046 1.00 94.38 73 ASP A CA 1
ATOM 544 C C . ASP A 1 73 ? -17.953 3.042 -3.743 1.00 94.38 73 ASP A C 1
ATOM 546 O O . ASP A 1 73 ? -18.507 3.257 -4.823 1.00 94.38 73 ASP A O 1
ATOM 550 N N . THR A 1 74 ? -18.030 1.863 -3.125 1.00 91.62 74 THR A N 1
ATOM 551 C CA . THR A 1 74 ? -18.724 0.706 -3.710 1.00 91.62 74 THR A CA 1
ATOM 552 C C . THR A 1 74 ? -20.248 0.824 -3.670 1.00 91.62 74 THR A C 1
ATOM 554 O O . THR A 1 74 ? -20.932 0.058 -4.350 1.00 91.62 74 THR A O 1
ATOM 557 N N . ILE A 1 75 ? -20.785 1.763 -2.885 1.00 91.62 75 ILE A N 1
ATOM 558 C CA . ILE A 1 75 ? -22.223 2.008 -2.747 1.00 91.62 75 ILE A CA 1
ATOM 559 C C . ILE A 1 75 ? -22.666 3.035 -3.787 1.00 91.62 75 ILE A C 1
ATOM 561 O O . ILE A 1 75 ? -23.658 2.822 -4.481 1.00 91.62 75 ILE A O 1
ATOM 565 N N . ASN A 1 76 ? -21.924 4.139 -3.894 1.00 91.62 76 ASN A N 1
ATOM 566 C CA . ASN A 1 76 ? -22.275 5.276 -4.746 1.00 91.62 76 ASN A CA 1
ATOM 567 C C . ASN A 1 76 ? -21.602 5.253 -6.130 1.00 91.62 76 ASN A C 1
ATOM 569 O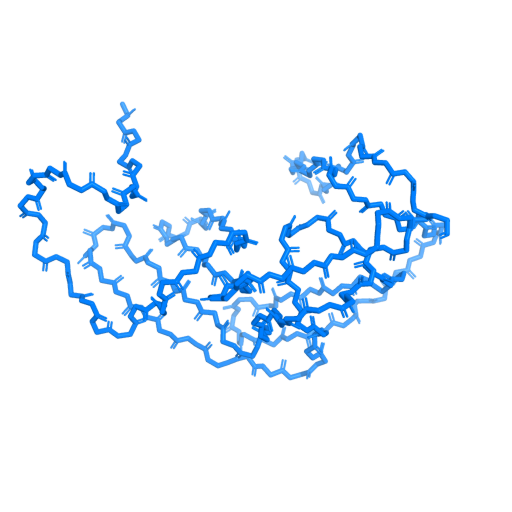 O . ASN A 1 76 ? -21.831 6.170 -6.917 1.00 91.62 76 ASN A O 1
ATOM 573 N N . ASP A 1 77 ? -20.778 4.241 -6.423 1.00 89.56 77 ASP A N 1
ATOM 574 C CA . ASP A 1 77 ? -20.076 4.047 -7.703 1.00 89.56 77 ASP A CA 1
ATOM 575 C C . ASP A 1 77 ? -19.279 5.288 -8.150 1.00 89.56 77 ASP A C 1
ATOM 577 O O . ASP A 1 77 ? -19.382 5.776 -9.280 1.00 89.56 77 ASP A O 1
ATOM 581 N N . ASN A 1 78 ? -18.498 5.851 -7.224 1.00 91.69 78 ASN A N 1
ATOM 582 C CA . ASN A 1 78 ? -17.705 7.048 -7.479 1.00 91.69 78 ASN A CA 1
ATOM 583 C C . ASN A 1 78 ? -16.276 6.938 -6.938 1.00 91.69 78 ASN A C 1
ATOM 585 O O . ASN A 1 78 ? -15.973 6.158 -6.034 1.00 91.69 78 ASN A O 1
ATOM 589 N N . TRP A 1 79 ? -15.386 7.734 -7.530 1.00 95.06 79 TRP A N 1
ATOM 590 C CA . TRP A 1 79 ? -13.985 7.814 -7.142 1.00 95.06 79 TRP A CA 1
ATOM 591 C C . TRP A 1 79 ? -13.681 9.111 -6.390 1.00 95.06 79 TRP A C 1
ATOM 593 O O . TRP A 1 79 ? -14.165 10.195 -6.727 1.00 95.06 79 TRP A O 1
ATOM 603 N N . ASN A 1 80 ? -12.806 9.008 -5.393 1.00 94.88 80 ASN A N 1
ATOM 604 C CA . ASN A 1 80 ? -12.240 10.135 -4.663 1.00 94.88 80 ASN A CA 1
ATOM 605 C C . ASN A 1 80 ? -10.718 9.973 -4.569 1.00 94.88 80 ASN A C 1
ATOM 607 O O . ASN A 1 80 ? -10.233 8.919 -4.166 1.00 94.88 80 ASN A O 1
ATOM 611 N N . THR A 1 81 ? -9.959 11.013 -4.913 1.00 96.19 81 THR A N 1
ATOM 612 C CA . THR A 1 81 ? -8.497 11.020 -4.760 1.00 96.19 81 THR A CA 1
ATOM 613 C C . THR A 1 81 ? -8.106 11.829 -3.530 1.00 96.19 81 THR A C 1
ATOM 615 O O . THR A 1 81 ? -8.618 12.928 -3.305 1.00 96.19 81 THR A O 1
ATOM 618 N N . LYS A 1 82 ? -7.174 11.298 -2.737 1.00 97.00 82 LYS A N 1
ATOM 619 C CA . LYS A 1 82 ? -6.594 11.980 -1.578 1.00 97.00 82 LYS A CA 1
ATOM 620 C C . LYS A 1 82 ? -5.091 12.106 -1.743 1.00 97.00 82 LYS A C 1
ATOM 622 O O . LYS A 1 82 ? -4.416 11.134 -2.073 1.00 97.00 82 LYS A O 1
ATOM 627 N N . VAL A 1 83 ? -4.584 13.301 -1.459 1.00 96.75 83 VAL A N 1
ATOM 628 C CA . VAL A 1 83 ? -3.149 13.552 -1.345 1.00 96.75 83 VAL A CA 1
ATOM 629 C C . VAL A 1 83 ? -2.717 13.186 0.067 1.00 96.75 83 VAL A C 1
ATOM 631 O O . VAL A 1 83 ? -3.330 13.605 1.049 1.00 96.75 83 VAL A O 1
ATOM 634 N N . THR A 1 84 ? -1.674 12.379 0.153 1.00 96.69 84 THR A N 1
ATOM 635 C CA . THR A 1 84 ? -1.040 11.979 1.400 1.00 96.69 84 THR A CA 1
ATOM 636 C C . THR A 1 84 ? 0.051 12.964 1.800 1.00 96.69 84 THR A C 1
ATOM 638 O O . THR A 1 84 ? 0.553 13.748 0.993 1.00 96.69 84 THR A O 1
ATOM 641 N N . SER A 1 85 ? 0.424 12.926 3.072 1.00 96.94 85 SER A N 1
ATOM 642 C CA . SER A 1 85 ? 1.457 13.790 3.643 1.00 96.94 85 SER A CA 1
ATOM 643 C C . SER A 1 85 ? 2.367 13.010 4.594 1.00 96.94 85 SER A C 1
ATOM 645 O O . SER A 1 85 ? 2.216 11.799 4.766 1.00 96.94 85 SER A O 1
ATOM 647 N N . GLY A 1 86 ? 3.346 13.686 5.195 1.00 96.00 86 GLY A N 1
ATOM 648 C CA . GLY A 1 86 ? 4.238 13.085 6.185 1.00 96.00 86 GLY A CA 1
ATOM 649 C C . GLY A 1 86 ? 5.405 12.309 5.574 1.00 96.00 86 GLY A C 1
ATOM 650 O O . GLY A 1 86 ? 5.936 12.664 4.518 1.00 96.00 86 GLY A O 1
ATOM 651 N N . LYS A 1 87 ? 5.843 11.250 6.267 1.00 93.94 87 LYS A N 1
ATOM 652 C CA . LYS A 1 87 ? 6.989 10.414 5.868 1.00 93.94 87 LYS A CA 1
ATOM 653 C C . LYS A 1 87 ? 6.576 9.427 4.776 1.00 93.94 87 LYS A C 1
ATOM 655 O O . LYS A 1 87 ? 6.482 8.227 5.024 1.00 93.94 87 LYS A O 1
ATOM 660 N N . THR A 1 88 ? 6.304 9.949 3.585 1.00 91.00 88 THR A N 1
ATOM 661 C CA . THR A 1 88 ? 5.826 9.155 2.447 1.00 91.00 88 THR A CA 1
ATOM 662 C C . THR A 1 88 ? 6.889 8.133 2.021 1.00 91.00 88 THR A C 1
ATOM 664 O O . THR A 1 88 ? 8.038 8.523 1.792 1.00 91.00 88 THR A O 1
ATOM 667 N N . PRO A 1 89 ? 6.549 6.837 1.906 1.00 89.00 89 PRO A N 1
ATOM 668 C CA . PRO A 1 89 ? 7.495 5.834 1.432 1.00 89.00 89 PRO A CA 1
ATOM 669 C C . PRO A 1 89 ? 7.851 6.055 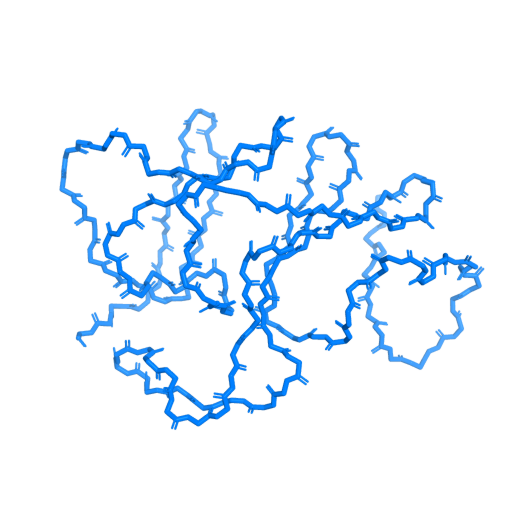-0.043 1.00 89.00 89 PRO A C 1
ATOM 671 O O . PRO A 1 89 ? 7.091 6.655 -0.807 1.00 89.00 89 PRO A O 1
ATOM 674 N N . SER A 1 90 ? 8.980 5.492 -0.476 1.00 87.38 90 SER A N 1
ATOM 675 C CA . SER A 1 90 ? 9.330 5.446 -1.900 1.00 87.38 90 SER A CA 1
ATOM 676 C C . SER A 1 90 ? 8.260 4.735 -2.739 1.00 87.38 90 SER A C 1
ATOM 678 O O . SER A 1 90 ? 7.541 3.853 -2.245 1.00 87.38 90 SER A O 1
ATOM 680 N N . SER A 1 91 ? 8.176 5.115 -4.020 1.00 88.00 91 SER A N 1
ATOM 681 C CA . SER A 1 91 ? 7.274 4.504 -4.999 1.00 88.00 91 SER A CA 1
ATOM 682 C C . SER A 1 91 ? 7.457 2.989 -5.043 1.00 88.00 91 SER A C 1
ATOM 684 O O . SER A 1 91 ? 8.577 2.475 -5.022 1.00 88.00 91 SER A O 1
ATOM 686 N N . ARG A 1 92 ? 6.348 2.248 -5.090 1.00 85.25 92 ARG A N 1
ATOM 687 C CA . ARG A 1 92 ? 6.379 0.783 -5.018 1.00 85.25 92 ARG A CA 1
ATOM 688 C C . ARG A 1 92 ? 5.167 0.132 -5.663 1.00 85.25 92 ARG A C 1
ATOM 690 O O . ARG A 1 92 ? 4.094 0.721 -5.784 1.00 85.25 92 ARG A O 1
ATOM 697 N N . ALA A 1 93 ? 5.377 -1.115 -6.051 1.00 83.31 93 ALA A N 1
ATOM 698 C CA . ALA A 1 93 ? 4.414 -2.002 -6.678 1.00 83.31 93 ALA A CA 1
ATOM 699 C C . ALA A 1 93 ? 4.446 -3.368 -5.979 1.00 83.31 93 ALA A C 1
ATOM 701 O O . ALA A 1 93 ? 5.259 -3.600 -5.087 1.00 83.31 93 ALA A O 1
ATOM 702 N N . TYR A 1 94 ? 3.531 -4.259 -6.354 1.00 79.50 94 TYR A N 1
ATOM 703 C CA . TYR A 1 94 ? 3.381 -5.609 -5.800 1.00 79.50 94 TYR A CA 1
ATOM 704 C C . TYR A 1 94 ? 3.080 -5.671 -4.287 1.00 79.50 94 TYR A C 1
ATOM 706 O O . TYR A 1 94 ? 3.172 -6.760 -3.732 1.00 79.50 94 TYR A O 1
ATOM 714 N N . PHE A 1 95 ? 2.746 -4.526 -3.649 1.00 66.38 95 PHE A N 1
ATOM 715 C CA . PHE A 1 95 ? 2.304 -4.230 -2.256 1.00 66.38 95 PHE A CA 1
ATOM 716 C C . PHE A 1 95 ? 2.732 -5.168 -1.113 1.00 66.38 95 PHE A C 1
ATOM 718 O O . PHE A 1 95 ? 2.129 -5.210 -0.045 1.00 66.38 95 PHE A O 1
ATOM 725 N N . SER A 1 96 ? 3.818 -5.892 -1.323 1.00 56.31 96 SER A N 1
ATOM 726 C CA . SER A 1 96 ? 4.357 -6.891 -0.419 1.00 56.31 96 SER A CA 1
ATOM 727 C C . SER A 1 96 ? 5.851 -7.097 -0.714 1.00 56.31 96 SER A C 1
ATOM 729 O O . SER A 1 96 ? 6.418 -8.157 -0.478 1.00 56.31 96 SER A O 1
ATOM 731 N N . THR A 1 97 ? 6.517 -6.055 -1.224 1.00 58.03 97 THR A N 1
ATOM 732 C CA . THR A 1 97 ? 7.977 -5.944 -1.252 1.00 58.03 97 THR A CA 1
ATOM 733 C C . THR A 1 97 ? 8.372 -4.903 -0.217 1.00 58.03 97 THR A C 1
ATOM 735 O O . THR A 1 97 ? 8.252 -3.693 -0.435 1.00 58.03 97 THR A O 1
ATOM 738 N N . ILE A 1 98 ? 8.805 -5.375 0.946 1.00 57.50 98 ILE A N 1
ATOM 739 C CA . ILE A 1 98 ? 9.587 -4.534 1.842 1.00 57.50 98 ILE A CA 1
ATOM 740 C C . ILE A 1 98 ? 10.910 -4.318 1.092 1.00 57.50 98 ILE A C 1
ATOM 742 O O . ILE A 1 98 ? 11.639 -5.273 0.873 1.00 57.50 98 ILE A O 1
ATOM 746 N N . LEU A 1 99 ? 11.144 -3.118 0.559 1.00 57.06 99 LEU A N 1
ATOM 747 C CA . LEU A 1 99 ? 12.442 -2.741 -0.024 1.00 57.06 99 LEU A CA 1
ATOM 748 C C . LEU A 1 99 ? 13.413 -2.295 1.084 1.00 57.06 99 LEU A C 1
ATOM 750 O O . LEU A 1 99 ? 14.622 -2.313 0.896 1.00 57.06 99 LEU A O 1
ATOM 754 N N . ASP A 1 100 ? 12.879 -1.925 2.250 1.00 66.00 100 ASP A N 1
ATOM 755 C CA . ASP A 1 100 ? 13.600 -1.355 3.381 1.00 66.00 100 ASP A CA 1
ATOM 756 C C . ASP A 1 100 ? 13.021 -1.843 4.715 1.00 66.00 100 ASP A C 1
ATOM 758 O O . ASP A 1 100 ? 11.831 -2.074 4.826 1.00 66.00 100 ASP A O 1
ATOM 762 N N . THR A 1 101 ? 13.815 -1.975 5.774 1.00 74.94 101 THR A N 1
ATOM 763 C CA . THR A 1 101 ? 13.346 -2.485 7.084 1.00 74.94 101 THR A CA 1
ATOM 764 C C . THR A 1 101 ? 12.397 -1.537 7.840 1.00 74.94 101 THR A C 1
ATOM 766 O O . THR A 1 101 ? 12.063 -1.785 9.001 1.00 74.94 101 THR A O 1
ATOM 769 N N . THR A 1 102 ? 11.941 -0.459 7.201 1.00 83.06 102 THR A N 1
ATOM 770 C CA . THR A 1 102 ? 11.042 0.535 7.783 1.00 83.06 102 THR A CA 1
ATOM 771 C C . THR A 1 102 ? 9.587 0.089 7.660 1.00 83.06 102 THR A C 1
ATOM 773 O O . THR A 1 102 ? 9.073 -0.154 6.568 1.00 83.06 102 THR A O 1
ATOM 776 N N . LEU A 1 103 ? 8.879 0.043 8.789 1.00 85.00 103 LEU A N 1
ATOM 777 C CA . LEU A 1 103 ? 7.424 -0.061 8.783 1.00 85.00 103 LEU A CA 1
ATOM 778 C C . LEU A 1 103 ? 6.825 1.325 8.542 1.00 85.00 103 LEU A C 1
ATOM 780 O O . LEU A 1 103 ? 7.125 2.265 9.274 1.00 85.00 103 LEU A O 1
ATOM 784 N N . TYR A 1 104 ? 5.942 1.431 7.556 1.00 88.81 104 TYR A N 1
ATOM 785 C CA . TYR A 1 104 ? 5.159 2.633 7.302 1.00 88.81 104 TYR A CA 1
ATOM 786 C C . TYR A 1 104 ? 3.686 2.368 7.576 1.00 88.81 104 TYR A C 1
ATOM 788 O O . TYR A 1 104 ? 3.161 1.313 7.218 1.00 88.81 104 TYR A O 1
ATOM 796 N N . VAL A 1 105 ? 3.024 3.341 8.192 1.00 91.81 105 VAL A N 1
ATOM 797 C CA . VAL A 1 105 ? 1.589 3.307 8.473 1.00 91.81 105 VAL A CA 1
ATOM 798 C C . VAL A 1 105 ? 0.947 4.538 7.851 1.00 91.81 105 VAL A C 1
ATOM 800 O O . VAL A 1 105 ? 1.430 5.653 8.050 1.00 91.81 105 VAL A O 1
ATOM 803 N N . LEU A 1 106 ? -0.127 4.321 7.092 1.00 93.75 106 LEU A N 1
ATOM 804 C CA . LEU A 1 106 ? -0.995 5.381 6.591 1.00 93.75 106 LEU A CA 1
ATOM 805 C C . LEU A 1 106 ? -2.173 5.543 7.550 1.00 93.75 106 LEU A C 1
ATOM 807 O O . LEU A 1 106 ? -2.998 4.637 7.669 1.00 93.75 106 LEU A O 1
ATOM 811 N N . ASP A 1 107 ? -2.256 6.692 8.215 1.00 94.94 107 ASP A N 1
ATOM 812 C CA . ASP A 1 107 ? -3.443 7.083 8.974 1.00 94.94 107 ASP A CA 1
ATOM 813 C C . ASP A 1 107 ? -4.521 7.576 8.002 1.00 94.94 107 ASP A C 1
ATOM 815 O O . ASP A 1 107 ? -4.353 8.586 7.324 1.00 94.94 107 ASP A O 1
ATOM 819 N N . LEU A 1 108 ? -5.637 6.853 7.915 1.00 94.75 108 LEU A N 1
ATOM 820 C CA . LEU A 1 108 ? -6.734 7.172 6.994 1.00 94.75 108 LEU A CA 1
ATOM 821 C C . LEU A 1 108 ? -7.612 8.339 7.471 1.00 94.75 108 LEU A C 1
ATOM 823 O O . LEU A 1 108 ? -8.449 8.818 6.707 1.00 94.75 108 LEU A O 1
ATOM 827 N N . THR A 1 109 ? -7.425 8.817 8.703 1.00 94.94 109 THR A N 1
ATOM 828 C CA . THR A 1 109 ? -8.165 9.963 9.253 1.00 94.94 109 THR A CA 1
ATOM 829 C C . THR A 1 109 ? -7.716 11.272 8.604 1.00 94.94 109 THR A C 1
ATOM 831 O O . THR A 1 109 ? -8.523 12.163 8.352 1.00 94.94 109 THR A O 1
ATOM 834 N N . ASN A 1 110 ? -6.420 11.384 8.316 1.00 96.19 110 ASN A N 1
ATOM 835 C CA . ASN A 1 110 ? -5.766 12.587 7.791 1.00 96.19 110 ASN A CA 1
ATOM 836 C C . ASN A 1 110 ? -4.882 12.307 6.560 1.00 96.19 110 ASN A 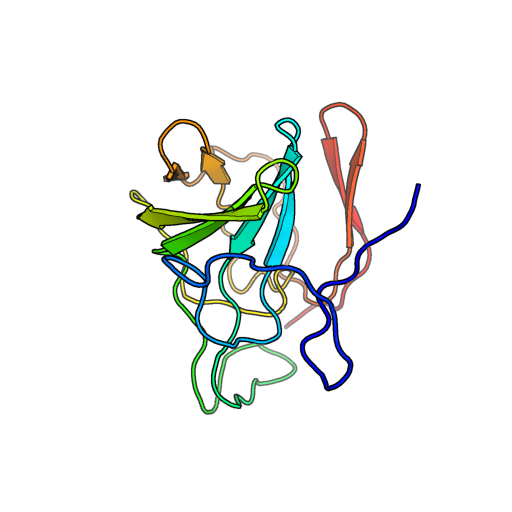C 1
ATOM 838 O O . ASN A 1 110 ? -4.267 13.230 6.033 1.00 96.19 110 ASN A O 1
ATOM 842 N N . TYR A 1 111 ? -4.819 11.053 6.101 1.00 96.38 111 TYR A N 1
ATOM 843 C CA . TYR A 1 111 ? -3.967 10.591 5.002 1.00 96.38 111 TYR A CA 1
ATOM 844 C C . TYR A 1 111 ? -2.475 10.879 5.235 1.00 96.38 111 TYR A C 1
ATOM 846 O O . TYR A 1 111 ? -1.722 11.157 4.303 1.00 96.38 111 TYR A O 1
ATOM 854 N N . ASN A 1 112 ? -2.024 10.807 6.488 1.00 97.25 112 ASN A N 1
ATOM 855 C CA . ASN A 1 112 ? -0.632 11.038 6.850 1.00 97.25 112 ASN A CA 1
ATOM 856 C C . ASN A 1 112 ? 0.138 9.717 6.983 1.00 97.25 112 ASN A C 1
ATOM 858 O O . ASN A 1 112 ? -0.227 8.830 7.759 1.00 97.25 112 ASN A O 1
ATOM 862 N N . TRP A 1 113 ? 1.257 9.619 6.270 1.00 96.38 113 TRP A N 1
ATOM 863 C CA . TRP A 1 113 ? 2.239 8.562 6.450 1.00 96.38 113 TRP A CA 1
ATOM 864 C C . TRP A 1 113 ? 3.147 8.857 7.638 1.00 96.38 113 TRP A C 1
ATOM 866 O O . TRP A 1 113 ? 3.730 9.939 7.764 1.00 96.38 113 TRP A O 1
ATOM 876 N N . TYR A 1 114 ? 3.352 7.854 8.482 1.00 95.25 114 TYR A N 1
ATOM 877 C CA . TYR A 1 114 ? 4.326 7.929 9.560 1.00 95.25 114 TYR A CA 1
ATOM 878 C C . TYR A 1 114 ? 5.039 6.596 9.776 1.00 95.25 114 TYR A C 1
ATOM 880 O O . TYR A 1 114 ? 4.582 5.529 9.366 1.00 95.25 114 TYR A O 1
ATOM 888 N N . VAL A 1 115 ? 6.190 6.684 10.439 1.00 92.00 115 VAL A N 1
ATOM 889 C CA . VAL A 1 115 ? 6.950 5.524 10.904 1.00 92.00 115 VAL A CA 1
ATOM 890 C C . VAL A 1 115 ? 6.616 5.345 12.384 1.00 92.00 115 VAL A C 1
ATOM 892 O O . VAL A 1 115 ? 6.972 6.223 13.179 1.00 92.00 115 VAL A O 1
ATOM 895 N N . PRO A 1 116 ? 5.897 4.280 12.775 1.00 91.44 116 PRO A N 1
ATOM 896 C CA . PRO A 1 116 ? 5.582 4.030 14.171 1.00 91.44 116 PRO A CA 1
ATOM 897 C C . PRO A 1 116 ? 6.847 3.658 14.948 1.00 91.44 116 PRO A C 1
ATOM 899 O O . PRO A 1 116 ? 7.834 3.170 14.392 1.00 91.44 116 PRO A O 1
ATOM 902 N N . LYS A 1 117 ? 6.801 3.825 16.271 1.00 90.19 117 LYS A N 1
ATOM 903 C CA . LYS A 1 117 ? 7.820 3.249 17.147 1.00 90.19 117 LYS A CA 1
ATOM 904 C C . LYS A 1 117 ? 7.618 1.735 17.192 1.00 90.19 117 LYS A C 1
ATOM 906 O O . LYS A 1 117 ? 6.610 1.263 17.709 1.00 90.19 117 LYS A O 1
ATOM 911 N N . ILE A 1 118 ? 8.578 0.993 16.654 1.00 88.00 118 ILE A N 1
ATOM 912 C CA . ILE A 1 118 ? 8.589 -0.473 16.656 1.00 88.00 118 ILE A CA 1
ATOM 913 C C . ILE A 1 118 ? 9.622 -0.999 17.654 1.00 88.00 118 ILE A C 1
ATOM 915 O O . ILE A 1 118 ? 10.622 -0.340 17.938 1.00 88.00 118 ILE A O 1
ATOM 919 N N . SER A 1 119 ? 9.370 -2.182 18.203 1.00 87.94 119 SER A N 1
ATOM 920 C CA . SER A 1 119 ? 10.278 -2.899 19.099 1.00 87.94 119 SER A CA 1
ATOM 921 C C . SER A 1 119 ? 10.388 -4.366 18.677 1.00 87.94 119 SER A C 1
ATOM 923 O O . SER A 1 119 ? 9.560 -4.873 17.920 1.00 87.94 119 SER A O 1
ATOM 925 N N . GLY A 1 120 ? 11.428 -5.050 19.157 1.00 87.38 120 GLY A N 1
ATOM 926 C CA . GLY A 1 120 ? 11.722 -6.433 18.785 1.00 87.38 120 GLY A CA 1
ATOM 927 C C . GLY A 1 120 ? 12.583 -6.555 17.526 1.00 87.38 120 GLY A C 1
ATOM 928 O O . GLY A 1 120 ? 13.138 -5.580 17.021 1.00 87.38 120 GLY A O 1
ATOM 929 N N . LYS A 1 121 ? 12.738 -7.791 17.042 1.00 83.75 121 LYS A N 1
ATOM 930 C CA . LYS A 1 121 ? 13.555 -8.090 15.862 1.00 83.75 121 LYS A CA 1
ATOM 931 C C . LYS A 1 121 ? 12.747 -7.837 14.592 1.00 83.75 121 LYS A C 1
ATOM 933 O O . LYS A 1 121 ? 11.795 -8.561 14.313 1.00 83.75 121 LYS A O 1
ATOM 938 N N . ILE A 1 122 ? 13.161 -6.841 13.813 1.00 81.69 122 ILE A N 1
ATOM 939 C CA . ILE A 1 122 ? 12.561 -6.556 12.508 1.00 81.69 122 ILE A CA 1
ATOM 940 C C . ILE A 1 122 ? 12.883 -7.727 11.565 1.00 81.69 122 ILE A C 1
ATOM 942 O O . ILE A 1 122 ? 14.057 -8.097 11.442 1.00 81.69 122 ILE A O 1
ATOM 946 N N . PRO A 1 123 ? 11.879 -8.355 10.927 1.00 79.00 123 PRO A N 1
ATOM 947 C CA . PRO A 1 123 ? 12.135 -9.419 9.971 1.00 79.00 123 PRO A CA 1
ATOM 948 C C . PRO A 1 123 ? 12.881 -8.864 8.757 1.00 79.00 123 PRO A C 1
ATOM 950 O O . PRO A 1 123 ? 12.641 -7.735 8.330 1.00 79.00 123 PRO A O 1
ATOM 953 N N . SER A 1 124 ? 13.756 -9.680 8.169 1.00 77.62 124 SER A N 1
ATOM 954 C CA . SER A 1 124 ? 14.396 -9.322 6.905 1.00 77.62 124 SER A CA 1
ATOM 955 C C . SER A 1 124 ? 13.342 -9.007 5.837 1.00 77.62 124 SER A C 1
ATOM 957 O O . SER A 1 124 ? 12.280 -9.655 5.828 1.00 77.62 124 SER A O 1
ATOM 959 N N . PRO A 1 125 ? 13.645 -8.063 4.929 1.00 76.81 125 PRO A N 1
ATOM 960 C CA . PRO A 1 125 ? 1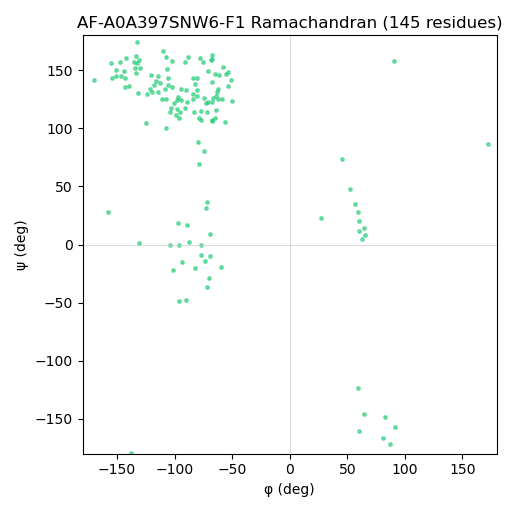2.783 -7.750 3.802 1.00 76.81 125 PRO A CA 1
ATOM 961 C C . PRO A 1 125 ? 12.395 -9.010 3.012 1.00 76.81 125 PRO A C 1
ATOM 963 O O . PRO A 1 125 ? 13.182 -9.952 2.879 1.00 76.81 125 PRO A O 1
ATOM 966 N N . ARG A 1 126 ? 11.147 -9.057 2.542 1.00 76.81 126 ARG A N 1
ATOM 967 C CA . ARG A 1 126 ? 10.598 -10.196 1.797 1.00 76.81 126 ARG A CA 1
ATOM 968 C C . ARG A 1 126 ? 9.605 -9.741 0.744 1.00 76.81 126 ARG A C 1
ATOM 970 O O . ARG A 1 126 ? 8.845 -8.801 0.983 1.00 76.81 126 ARG A O 1
ATOM 977 N N . ALA A 1 127 ? 9.598 -10.457 -0.376 1.00 76.88 127 ALA A N 1
ATOM 978 C CA . ALA A 1 127 ? 8.629 -10.314 -1.458 1.00 76.88 127 ALA A CA 1
ATOM 979 C C . ALA A 1 127 ? 7.570 -11.418 -1.416 1.00 76.88 127 ALA A C 1
ATOM 981 O O . ALA A 1 127 ? 7.840 -12.514 -0.917 1.00 76.88 127 ALA A O 1
ATOM 982 N N . PHE A 1 128 ? 6.407 -11.170 -2.022 1.00 77.75 128 PHE A N 1
ATOM 983 C CA . PHE A 1 128 ? 5.361 -12.181 -2.243 1.00 77.75 128 PHE A CA 1
ATOM 984 C C . PHE A 1 128 ? 4.830 -12.818 -0.947 1.00 77.75 128 PHE A C 1
ATOM 986 O O . PHE A 1 128 ? 4.404 -13.974 -0.936 1.00 77.75 128 PHE A O 1
ATOM 993 N N . HIS A 1 129 ? 4.879 -12.081 0.164 1.00 81.12 129 HIS A N 1
ATOM 994 C CA . HIS A 1 129 ? 4.298 -12.514 1.429 1.00 81.12 129 HIS A CA 1
ATOM 995 C C . HIS A 1 129 ? 2.775 -12.328 1.423 1.00 81.12 129 HIS A C 1
ATOM 997 O O . HIS A 1 129 ? 2.225 -11.541 0.648 1.00 81.12 129 HIS A O 1
ATOM 1003 N N . LYS A 1 130 ? 2.091 -13.029 2.326 1.00 81.38 130 LYS A N 1
ATOM 1004 C CA . LYS A 1 130 ? 0.679 -12.806 2.650 1.00 81.38 130 LYS A CA 1
ATOM 1005 C C . LYS A 1 130 ? 0.585 -12.114 4.001 1.00 81.38 130 LYS A C 1
ATOM 1007 O O . LYS A 1 130 ? 1.286 -12.500 4.932 1.00 81.38 130 LYS A O 1
ATOM 1012 N N . ALA A 1 131 ? -0.284 -11.118 4.106 1.00 83.56 131 ALA A N 1
ATOM 1013 C CA . ALA A 1 131 ? -0.588 -10.434 5.354 1.00 83.56 131 ALA A CA 1
ATOM 1014 C C . ALA A 1 131 ? -2.076 -10.614 5.664 1.00 83.56 131 ALA A C 1
ATOM 1016 O O . ALA A 1 131 ? -2.910 -10.404 4.788 1.00 83.56 131 ALA A O 1
ATOM 1017 N N . ASN A 1 132 ? -2.398 -11.017 6.892 1.00 83.06 132 ASN A N 1
ATOM 1018 C CA . ASN A 1 132 ? -3.771 -11.174 7.371 1.00 83.06 132 ASN A CA 1
ATOM 1019 C C . ASN A 1 132 ? -3.914 -10.536 8.751 1.00 83.06 132 ASN A C 1
ATOM 1021 O O . ASN A 1 132 ? -2.974 -10.570 9.541 1.00 83.06 132 ASN A O 1
ATOM 1025 N N . VAL A 1 133 ? -5.088 -9.993 9.062 1.00 83.50 133 VAL A N 1
ATOM 1026 C CA . VAL A 1 133 ? -5.387 -9.444 10.391 1.00 83.50 133 VAL A CA 1
ATOM 1027 C C . VAL A 1 133 ? -6.156 -10.483 11.207 1.00 83.50 133 VAL A C 1
ATOM 1029 O O . VAL A 1 133 ? -7.193 -10.972 10.771 1.00 83.50 133 VAL A O 1
ATOM 1032 N N . ILE A 1 134 ? -5.644 -10.824 12.391 1.00 85.81 134 ILE A N 1
ATOM 1033 C CA . ILE A 1 134 ? -6.276 -11.716 13.368 1.00 85.81 134 ILE A CA 1
ATOM 1034 C C . ILE A 1 134 ? -6.374 -10.955 14.693 1.00 85.81 134 ILE A C 1
ATOM 1036 O O . ILE A 1 134 ? -5.380 -10.741 15.393 1.00 85.81 134 ILE A O 1
ATOM 1040 N N . GLY A 1 135 ? -7.584 -10.504 15.029 1.00 89.38 135 GLY A N 1
ATOM 1041 C CA . GLY A 1 135 ? -7.803 -9.605 16.162 1.00 89.38 135 GLY A CA 1
ATOM 1042 C C . GLY A 1 135 ? -7.006 -8.308 15.998 1.00 89.38 135 GLY A C 1
ATOM 1043 O O . GLY A 1 135 ? -7.133 -7.620 14.991 1.00 89.38 135 GLY A O 1
ATOM 1044 N N . LYS A 1 136 ? -6.156 -7.986 16.979 1.00 87.25 136 LYS A N 1
ATOM 1045 C CA . LYS A 1 136 ? -5.276 -6.801 16.944 1.00 87.25 136 LYS A CA 1
ATOM 1046 C C . LYS A 1 136 ? -3.927 -7.029 16.253 1.00 87.25 136 LYS A C 1
ATOM 1048 O O . LYS A 1 136 ? -3.087 -6.134 16.260 1.00 87.25 136 LYS A O 1
ATOM 1053 N N . TYR A 1 137 ? -3.683 -8.225 15.722 1.00 82.62 137 TYR A N 1
ATOM 1054 C CA . TYR A 1 137 ? -2.395 -8.598 15.147 1.00 82.62 137 TYR A CA 1
ATOM 1055 C C . TYR A 1 137 ? -2.484 -8.681 13.630 1.00 82.62 137 TYR A C 1
ATOM 1057 O O . TYR A 1 137 ? -3.376 -9.329 13.093 1.00 82.62 137 TYR A O 1
ATOM 1065 N N . MET A 1 138 ? -1.515 -8.087 12.937 1.00 84.88 138 MET A N 1
ATOM 1066 C CA . MET A 1 138 ? -1.254 -8.400 11.536 1.00 84.88 138 MET A CA 1
ATOM 1067 C C . MET A 1 138 ? -0.214 -9.519 11.475 1.00 84.88 138 MET A C 1
ATOM 1069 O O . MET A 1 138 ? 0.916 -9.353 11.931 1.00 84.88 138 MET A O 1
ATOM 1073 N N . VAL A 1 139 ? -0.595 -10.661 10.916 1.00 84.31 139 VAL A N 1
ATOM 1074 C CA . VAL A 1 139 ? 0.273 -11.817 10.707 1.00 84.31 139 VAL A CA 1
ATOM 1075 C C . VAL A 1 139 ? 0.775 -11.798 9.272 1.00 84.31 139 VAL A C 1
ATOM 1077 O O . VAL A 1 139 ? -0.003 -11.923 8.326 1.00 84.31 139 VAL A O 1
ATOM 1080 N N . VAL A 1 140 ? 2.091 -11.668 9.121 1.00 84.81 140 VAL A N 1
ATOM 1081 C CA . VAL A 1 140 ? 2.781 -11.769 7.834 1.00 84.81 140 VAL A CA 1
ATOM 1082 C C . VAL A 1 140 ? 3.396 -13.160 7.713 1.00 84.81 140 VAL A C 1
ATOM 1084 O O . VAL A 1 140 ? 4.198 -13.564 8.551 1.00 84.81 140 VAL A O 1
ATOM 1087 N N . SER A 1 141 ? 3.014 -13.899 6.675 1.00 83.19 141 SER A N 1
ATOM 1088 C CA . SER A 1 141 ? 3.426 -15.284 6.428 1.00 83.19 141 SER A CA 1
ATOM 1089 C C . SER A 1 141 ? 3.908 -15.475 4.989 1.00 83.19 141 SER A C 1
ATOM 1091 O O . SER A 1 141 ? 3.569 -14.696 4.095 1.00 83.19 141 SER A O 1
ATOM 1093 N N . PHE A 1 142 ? 4.703 -16.525 4.765 1.00 84.00 142 PHE A N 1
ATOM 1094 C CA . PHE A 1 142 ? 5.304 -16.854 3.468 1.00 84.00 142 PHE A CA 1
ATOM 1095 C C . PHE A 1 142 ? 6.221 -15.740 2.913 1.00 84.00 142 PHE A C 1
ATOM 1097 O O . PHE A 1 142 ? 6.738 -14.888 3.647 1.00 84.00 142 PHE A O 1
ATOM 1104 N N . GLY A 1 143 ? 6.461 -15.780 1.604 1.00 78.81 143 GLY A N 1
ATOM 1105 C CA . GLY A 1 143 ? 7.324 -14.850 0.887 1.00 78.81 143 GLY A CA 1
ATOM 1106 C C . GLY A 1 143 ? 8.780 -15.301 0.804 1.00 78.81 143 GLY A C 1
ATOM 1107 O O . GLY A 1 143 ? 9.259 -16.115 1.596 1.00 78.81 143 GLY A O 1
ATOM 1108 N N . LYS A 1 144 ? 9.486 -14.767 -0.192 1.00 74.50 144 LYS A N 1
ATOM 1109 C CA . LYS A 1 144 ? 10.886 -15.089 -0.474 1.00 74.50 144 LYS A CA 1
ATOM 1110 C C . LYS A 1 144 ? 11.800 -14.076 0.208 1.00 74.50 144 LYS A C 1
ATOM 1112 O O . LYS A 1 144 ? 11.559 -12.873 0.109 1.00 74.50 144 LYS A O 1
ATOM 1117 N N . TYR A 1 145 ? 12.845 -14.577 0.867 1.00 65.31 145 TYR A N 1
ATOM 1118 C CA . TYR A 1 145 ? 13.945 -13.744 1.344 1.00 65.31 145 TYR A CA 1
ATOM 1119 C C . TYR A 1 145 ? 14.653 -13.102 0.163 1.00 65.31 145 TYR A C 1
ATOM 1121 O O . TYR A 1 145 ? 15.011 -13.776 -0.807 1.00 65.31 145 TYR A O 1
ATOM 1129 N N . THR A 1 146 ? 14.863 -11.806 0.276 1.00 60.03 146 THR A N 1
ATOM 1130 C CA . THR A 1 146 ? 15.669 -11.033 -0.659 1.00 60.03 146 THR A CA 1
ATOM 1131 C C . THR A 1 146 ? 16.964 -10.689 0.053 1.00 60.03 146 THR A C 1
ATOM 1133 O O . THR A 1 146 ? 16.930 -10.256 1.207 1.00 60.03 146 THR A O 1
ATOM 1136 N N . ILE A 1 147 ? 18.077 -11.059 -0.584 1.00 56.16 147 ILE A N 1
ATOM 1137 C CA . ILE A 1 147 ? 19.442 -10.934 -0.057 1.00 56.16 147 ILE A CA 1
ATOM 1138 C C . ILE A 1 147 ? 19.987 -9.588 -0.508 1.00 56.16 147 ILE A C 1
ATOM 1140 O O . ILE A 1 147 ? 19.817 -9.290 -1.714 1.00 56.16 147 ILE A O 1
#